Protein AF-A0A1M4LAV5-F1 (afdb_monomer_lite)

Sequence (61 aa):
MAAKDAKNAFGMLIDLARSEPVTIEKHGRKVVVVMAIEEFERLKTLDARIQNSKAVEKERN

Secondary structure (DSSP, 8-state):
-BHHHHHHTHHHHHHHHHHSPEEEEETTEEEEEE--HHHHHHHHHHHHHHHHHHHHHHHH-

Radius of gyration: 16.49 Å; chains: 1; bounding box: 37×27×39 Å

pLDDT: mean 94.93, std 5.4, range [71.81, 98.56]

Structure (mmCIF, N/CA/C/O backbone):
data_AF-A0A1M4LAV5-F1
#
_entry.id   AF-A0A1M4LAV5-F1
#
loop_
_atom_site.group_PDB
_atom_site.id
_atom_site.type_symbol
_atom_site.label_atom_id
_atom_site.label_alt_id
_atom_site.label_comp_id
_atom_site.label_asym_id
_atom_site.label_entity_id
_atom_site.label_seq_id
_atom_site.pdbx_PDB_ins_code
_atom_site.Cartn_x
_atom_site.Cartn_y
_atom_site.Cartn_z
_atom_site.occupancy
_atom_site.B_iso_or_equiv
_atom_site.auth_seq_id
_atom_site.auth_comp_id
_atom_site.auth_asym_id
_atom_site.auth_atom_id
_atom_site.pdbx_PDB_model_num
ATOM 1 N N . MET A 1 1 ? 1.450 -8.250 -7.550 1.00 90.31 1 MET A N 1
ATOM 2 C CA . MET A 1 1 ? 2.821 -8.050 -8.075 1.00 90.31 1 MET A CA 1
ATOM 3 C C . MET A 1 1 ? 3.792 -8.960 -7.340 1.00 90.31 1 MET A C 1
ATOM 5 O O . MET A 1 1 ? 3.678 -9.069 -6.125 1.00 90.31 1 MET A O 1
ATOM 9 N N . ALA A 1 2 ? 4.715 -9.648 -8.020 1.00 95.62 2 ALA A N 1
ATOM 10 C CA . ALA A 1 2 ? 5.646 -10.538 -7.322 1.00 95.62 2 ALA A CA 1
ATOM 11 C C . ALA A 1 2 ? 6.693 -9.734 -6.529 1.00 95.62 2 ALA A C 1
ATOM 13 O O . ALA A 1 2 ? 7.132 -8.670 -6.958 1.00 95.62 2 ALA A O 1
ATOM 14 N N . ALA A 1 3 ? 7.151 -10.262 -5.392 1.00 96.25 3 ALA A N 1
ATOM 15 C CA . ALA A 1 3 ? 8.149 -9.601 -4.544 1.00 96.25 3 ALA A CA 1
ATOM 16 C C . ALA A 1 3 ? 9.468 -9.297 -5.283 1.00 96.25 3 ALA A C 1
ATOM 18 O O . ALA A 1 3 ? 10.119 -8.290 -5.009 1.00 96.25 3 ALA A O 1
ATOM 19 N N . LYS A 1 4 ? 9.850 -10.151 -6.244 1.00 96.44 4 LYS A N 1
ATOM 20 C CA . LYS A 1 4 ? 11.010 -9.918 -7.115 1.00 96.44 4 LYS A CA 1
ATOM 21 C C . LYS A 1 4 ? 10.817 -8.661 -7.971 1.00 96.44 4 LYS A C 1
ATOM 23 O O . LYS A 1 4 ? 11.730 -7.846 -8.052 1.00 96.44 4 LYS A O 1
ATOM 28 N N . ASP A 1 5 ? 9.633 -8.486 -8.549 1.00 96.25 5 ASP A N 1
ATOM 29 C CA . ASP A 1 5 ? 9.315 -7.331 -9.394 1.00 96.25 5 ASP A CA 1
ATOM 30 C C . ASP A 1 5 ? 9.219 -6.057 -8.550 1.00 96.25 5 ASP A C 1
ATOM 32 O O . ASP A 1 5 ? 9.729 -5.018 -8.948 1.00 96.25 5 ASP A O 1
ATOM 36 N N . ALA A 1 6 ? 8.679 -6.159 -7.329 1.00 96.56 6 ALA A N 1
ATOM 37 C CA . ALA A 1 6 ? 8.630 -5.064 -6.352 1.00 96.56 6 ALA A CA 1
ATOM 38 C C . ALA A 1 6 ? 9.997 -4.509 -6.000 1.00 96.56 6 ALA A C 1
ATOM 40 O O . ALA A 1 6 ? 10.187 -3.295 -5.975 1.00 96.56 6 ALA A O 1
ATOM 41 N N . LYS A 1 7 ? 10.960 -5.402 -5.784 1.00 95.69 7 LYS A N 1
ATOM 42 C CA . LYS A 1 7 ? 12.343 -5.010 -5.547 1.00 95.69 7 LYS A CA 1
ATOM 43 C C . LYS A 1 7 ? 12.953 -4.312 -6.767 1.00 95.69 7 LYS A C 1
ATOM 45 O O . LYS A 1 7 ? 13.686 -3.343 -6.603 1.00 95.69 7 LYS A O 1
ATOM 50 N N . ASN A 1 8 ? 12.683 -4.816 -7.970 1.00 97.81 8 ASN A N 1
ATOM 51 C CA . ASN A 1 8 ? 13.340 -4.350 -9.193 1.00 97.81 8 ASN A CA 1
ATOM 52 C C . ASN A 1 8 ? 12.717 -3.069 -9.773 1.00 97.81 8 ASN A C 1
ATOM 54 O O . ASN A 1 8 ? 13.414 -2.309 -10.435 1.00 97.81 8 ASN A O 1
ATOM 58 N N . ALA A 1 9 ? 11.430 -2.826 -9.523 1.00 97.06 9 ALA A N 1
ATOM 59 C CA . ALA A 1 9 ? 10.664 -1.704 -10.063 1.00 97.06 9 ALA A CA 1
ATOM 60 C C . ALA A 1 9 ? 10.047 -0.848 -8.945 1.00 97.06 9 ALA A C 1
ATOM 62 O O . ALA A 1 9 ? 8.878 -0.469 -9.003 1.00 97.06 9 ALA A O 1
ATOM 63 N N . PHE A 1 10 ? 10.828 -0.547 -7.902 1.00 97.25 10 PHE A N 1
ATOM 64 C CA . PHE A 1 10 ? 10.312 0.130 -6.710 1.00 97.25 10 PHE A CA 1
ATOM 65 C C . PHE A 1 10 ? 9.733 1.526 -7.001 1.00 97.25 10 PHE A C 1
ATOM 67 O O . PHE A 1 10 ? 8.703 1.874 -6.439 1.00 97.25 10 PHE A O 1
ATOM 74 N N . GLY A 1 11 ? 10.327 2.302 -7.917 1.00 97.88 11 GLY A N 1
ATOM 75 C CA . GLY A 1 11 ? 9.772 3.607 -8.316 1.00 97.88 11 GLY A CA 1
ATOM 76 C C . GLY A 1 11 ? 8.351 3.488 -8.882 1.00 97.88 11 GLY A C 1
ATOM 77 O O . GLY A 1 11 ? 7.431 4.117 -8.373 1.00 97.88 11 GLY A O 1
ATOM 78 N N . MET A 1 12 ? 8.154 2.576 -9.840 1.00 97.56 12 MET A N 1
ATOM 79 C CA . MET A 1 12 ? 6.832 2.278 -10.407 1.00 97.56 12 MET A CA 1
ATOM 80 C C . MET A 1 12 ? 5.856 1.752 -9.347 1.00 97.56 12 MET A C 1
ATOM 82 O O . MET A 1 12 ? 4.678 2.091 -9.376 1.00 97.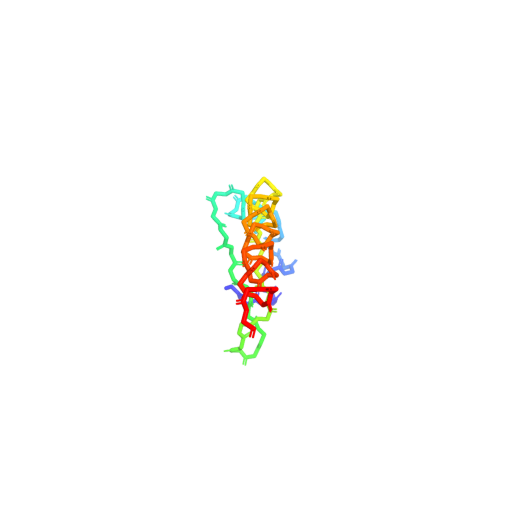56 12 MET A O 1
ATOM 86 N N . LEU A 1 13 ? 6.330 0.939 -8.394 1.00 98.00 13 LEU A N 1
ATOM 87 C CA . LEU A 1 13 ? 5.503 0.475 -7.280 1.00 98.00 13 LEU A CA 1
ATOM 88 C C . LEU A 1 13 ? 4.963 1.641 -6.450 1.00 98.00 13 LEU A C 1
ATOM 90 O O . LEU A 1 13 ? 3.797 1.607 -6.074 1.00 98.00 13 LEU A O 1
ATOM 94 N N . ILE A 1 14 ? 5.794 2.643 -6.156 1.00 97.81 14 ILE A N 1
ATOM 95 C CA . ILE A 1 14 ? 5.373 3.825 -5.397 1.00 97.81 14 ILE A CA 1
ATOM 96 C C . ILE A 1 14 ? 4.322 4.617 -6.174 1.00 97.81 14 ILE A C 1
ATOM 98 O O . ILE A 1 14 ? 3.301 4.984 -5.594 1.00 97.81 14 ILE A O 1
ATOM 102 N N . ASP A 1 15 ? 4.531 4.828 -7.473 1.00 98.06 15 ASP A N 1
ATOM 103 C CA . ASP A 1 15 ? 3.567 5.543 -8.312 1.00 98.06 15 ASP A CA 1
ATOM 104 C C . ASP A 1 15 ? 2.211 4.821 -8.354 1.00 98.06 15 ASP A C 1
ATOM 106 O O . ASP A 1 15 ? 1.173 5.443 -8.123 1.00 98.06 15 ASP A O 1
ATOM 110 N N . LEU A 1 16 ? 2.218 3.495 -8.542 1.00 97.88 16 LEU A N 1
ATOM 111 C CA . LEU A 1 16 ? 1.006 2.670 -8.508 1.00 97.88 16 LEU A CA 1
ATOM 112 C C . LEU A 1 16 ? 0.338 2.686 -7.129 1.00 97.88 16 LEU A C 1
ATOM 114 O O . LEU A 1 16 ? -0.869 2.887 -7.040 1.00 97.88 16 LEU A O 1
ATOM 118 N N . ALA A 1 17 ? 1.115 2.533 -6.053 1.00 98.12 17 ALA A N 1
ATOM 119 C CA . ALA A 1 17 ? 0.613 2.528 -4.679 1.00 98.12 17 ALA A CA 1
ATOM 120 C C . ALA A 1 17 ? -0.042 3.858 -4.272 1.00 98.12 17 ALA A C 1
ATOM 122 O O . ALA A 1 17 ? -0.929 3.878 -3.415 1.00 98.12 17 ALA A O 1
ATOM 123 N N . ARG A 1 18 ? 0.395 4.971 -4.877 1.00 97.94 18 ARG A N 1
ATOM 124 C CA . ARG A 1 18 ? -0.222 6.288 -4.699 1.00 97.94 18 ARG A CA 1
ATOM 125 C C . ARG A 1 18 ? -1.557 6.425 -5.426 1.00 97.94 18 ARG A C 1
ATOM 127 O O . ARG A 1 18 ? -2.395 7.188 -4.956 1.00 97.94 18 ARG A O 1
ATOM 134 N N . SER A 1 19 ? -1.753 5.720 -6.542 1.00 97.75 19 SER A N 1
ATOM 135 C CA . SER A 1 19 ? -3.046 5.676 -7.238 1.00 97.75 19 SER A CA 1
ATOM 136 C C . SER A 1 19 ? -4.016 4.661 -6.635 1.00 97.75 19 SER A C 1
ATOM 138 O O . SER A 1 19 ? -5.206 4.947 -6.542 1.00 97.75 19 SER A O 1
ATOM 140 N N . GLU A 1 20 ? -3.527 3.494 -6.214 1.00 97.62 20 GLU A N 1
ATOM 141 C CA . GLU A 1 20 ? -4.342 2.417 -5.654 1.00 97.62 20 GLU A CA 1
ATOM 142 C C . GLU A 1 20 ? -3.513 1.440 -4.797 1.00 97.62 20 GLU A C 1
ATOM 144 O O . GLU A 1 20 ? -2.322 1.259 -5.043 1.00 97.62 20 GLU A O 1
ATOM 149 N N . PRO A 1 21 ? -4.109 0.753 -3.803 1.00 98.25 21 PRO A N 1
ATOM 150 C CA . PRO A 1 21 ? -3.407 -0.273 -3.037 1.00 98.25 21 PRO A CA 1
ATOM 151 C C . PRO A 1 21 ? -2.888 -1.433 -3.905 1.00 98.25 21 PRO A C 1
ATOM 153 O O . PRO A 1 21 ? -3.652 -2.164 -4.532 1.00 98.25 21 PRO A O 1
ATOM 156 N N . VAL A 1 22 ? -1.581 -1.687 -3.861 1.00 98.38 22 VAL A N 1
ATOM 157 C CA . VAL A 1 22 ? -0.921 -2.762 -4.611 1.00 98.38 22 VAL A CA 1
ATOM 158 C C . VAL A 1 22 ? -0.623 -3.946 -3.698 1.00 98.38 22 VAL A C 1
ATOM 160 O O . VAL A 1 22 ? 0.106 -3.833 -2.715 1.00 98.38 22 VAL A O 1
ATOM 163 N N . THR A 1 23 ? -1.126 -5.129 -4.054 1.00 98.31 23 THR A N 1
ATOM 164 C CA . THR A 1 23 ? -0.799 -6.372 -3.338 1.00 98.31 23 THR A CA 1
ATOM 165 C C . THR A 1 23 ? 0.510 -6.982 -3.842 1.00 98.31 23 THR A C 1
ATOM 167 O O . THR A 1 23 ? 0.677 -7.247 -5.039 1.00 98.31 23 THR A O 1
ATOM 170 N N . ILE A 1 24 ? 1.420 -7.273 -2.914 1.00 98.19 24 ILE A N 1
ATOM 171 C CA . ILE A 1 24 ? 2.672 -7.988 -3.155 1.00 98.19 24 ILE A CA 1
ATOM 172 C C . ILE A 1 24 ? 2.520 -9.463 -2.784 1.00 98.19 24 ILE A C 1
ATOM 174 O O . ILE A 1 24 ? 2.031 -9.813 -1.706 1.00 98.19 24 ILE A O 1
ATOM 178 N N . GLU A 1 25 ? 2.989 -10.330 -3.676 1.00 98.25 25 GLU A N 1
ATOM 179 C CA . GLU A 1 25 ? 2.957 -11.778 -3.519 1.00 98.25 25 GLU A CA 1
ATOM 180 C C . GLU A 1 25 ? 4.360 -12.378 -3.433 1.00 98.25 25 GLU A C 1
ATOM 182 O O . GLU A 1 25 ? 5.290 -11.968 -4.133 1.00 98.25 25 GLU A O 1
ATOM 187 N N . LYS A 1 26 ? 4.507 -13.411 -2.605 1.00 96.12 26 LYS A N 1
ATOM 188 C CA . LYS A 1 26 ? 5.715 -14.230 -2.509 1.00 96.12 26 LYS A CA 1
ATOM 189 C C . LYS A 1 26 ? 5.325 -15.698 -2.650 1.00 96.12 26 LYS A C 1
ATOM 191 O O . LYS A 1 26 ? 4.480 -16.183 -1.904 1.00 96.12 26 LYS A O 1
ATOM 196 N N . HIS A 1 27 ? 5.927 -16.394 -3.616 1.00 95.12 27 HIS A N 1
ATOM 197 C CA . HIS A 1 27 ? 5.600 -17.792 -3.947 1.00 95.12 27 HIS A CA 1
ATOM 198 C C . HIS A 1 27 ? 4.083 -18.037 -4.110 1.00 95.12 27 HIS A C 1
ATOM 200 O O . HIS A 1 27 ? 3.544 -18.999 -3.571 1.00 95.12 27 HIS A O 1
ATOM 206 N N . GLY A 1 28 ? 3.390 -17.121 -4.799 1.00 93.69 28 GLY A N 1
ATOM 207 C CA . GLY A 1 28 ? 1.946 -17.201 -5.055 1.00 93.69 28 GLY A CA 1
ATOM 208 C C . GLY A 1 28 ? 1.044 -16.881 -3.858 1.00 93.69 28 GLY A C 1
ATOM 209 O O . GLY A 1 28 ? -0.165 -17.057 -3.947 1.00 93.69 28 GLY A O 1
ATOM 210 N N . ARG A 1 29 ? 1.598 -16.425 -2.726 1.00 97.50 29 ARG A N 1
ATOM 211 C CA . ARG A 1 29 ? 0.813 -16.001 -1.559 1.00 97.50 29 ARG A CA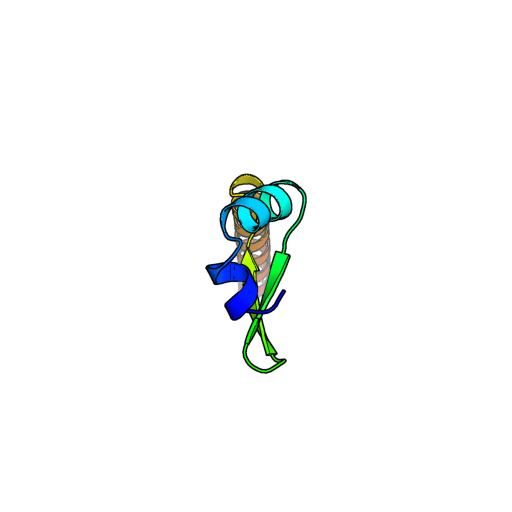 1
ATOM 212 C C . ARG A 1 29 ? 0.878 -14.494 -1.396 1.00 97.50 29 ARG A C 1
ATOM 214 O O . ARG A 1 29 ? 1.971 -13.929 -1.419 1.00 97.50 29 ARG A O 1
ATOM 221 N N . LYS A 1 30 ? -0.272 -13.861 -1.169 1.00 97.94 30 LYS A N 1
ATOM 222 C CA . LYS A 1 30 ? -0.363 -12.449 -0.773 1.00 97.94 30 LYS A CA 1
ATOM 223 C C . LYS A 1 30 ? 0.316 -12.274 0.582 1.00 97.94 30 LYS A C 1
ATOM 225 O O . LYS A 1 30 ? -0.024 -12.983 1.525 1.00 97.94 30 LYS A O 1
ATOM 230 N N . VAL A 1 31 ? 1.292 -11.373 0.662 1.00 97.69 31 VAL A N 1
ATOM 231 C CA . VAL A 1 31 ? 2.090 -11.169 1.883 1.00 97.69 31 VAL A CA 1
ATOM 232 C C . VAL A 1 31 ? 1.999 -9.752 2.428 1.00 97.69 31 VAL A C 1
ATOM 234 O O . VAL A 1 31 ? 2.025 -9.581 3.640 1.00 97.69 31 VAL A O 1
ATOM 237 N N . VAL A 1 32 ? 1.902 -8.743 1.560 1.00 97.69 32 VAL A N 1
ATOM 238 C CA . VAL A 1 32 ? 1.887 -7.324 1.948 1.00 97.69 32 VAL A CA 1
ATOM 239 C C . VAL A 1 32 ? 1.023 -6.543 0.962 1.00 97.69 32 VAL A C 1
ATOM 241 O O . VAL A 1 32 ? 0.936 -6.914 -0.208 1.00 97.69 32 VAL A O 1
ATOM 244 N N . VAL A 1 33 ? 0.418 -5.449 1.416 1.00 98.19 33 VAL A N 1
ATOM 245 C CA . VAL A 1 33 ? -0.186 -4.422 0.559 1.00 98.19 33 VAL A CA 1
ATOM 246 C C . VAL A 1 33 ? 0.601 -3.126 0.740 1.00 98.19 33 VAL A C 1
ATOM 248 O O . VAL A 1 33 ? 0.908 -2.751 1.868 1.00 98.19 33 VAL A O 1
ATOM 251 N N . VAL A 1 34 ? 0.941 -2.460 -0.361 1.00 98.19 34 VAL A N 1
ATOM 252 C CA . VAL A 1 34 ? 1.555 -1.126 -0.374 1.00 98.19 34 VAL A CA 1
ATOM 253 C C . VAL A 1 34 ? 0.504 -0.137 -0.860 1.00 98.19 34 VAL A C 1
ATOM 255 O O . VAL A 1 34 ? -0.174 -0.405 -1.845 1.00 98.19 34 VAL A O 1
ATOM 258 N N . MET A 1 35 ? 0.343 0.986 -0.171 1.00 98.56 35 MET A N 1
ATOM 259 C CA . MET A 1 35 ? -0.666 2.000 -0.484 1.00 98.56 35 MET A CA 1
ATOM 260 C C . MET A 1 35 ? -0.172 3.389 -0.074 1.00 98.56 35 MET A C 1
ATOM 262 O O . MET A 1 35 ? 0.815 3.505 0.657 1.00 98.56 35 MET A O 1
ATOM 266 N N . ALA A 1 36 ? -0.873 4.425 -0.525 1.00 98.31 36 ALA A N 1
ATOM 267 C CA . ALA A 1 36 ? -0.684 5.798 -0.076 1.00 98.31 36 ALA A CA 1
ATOM 268 C C . ALA A 1 36 ? -0.818 5.923 1.454 1.00 98.31 36 ALA A C 1
ATOM 270 O O . ALA A 1 36 ? -1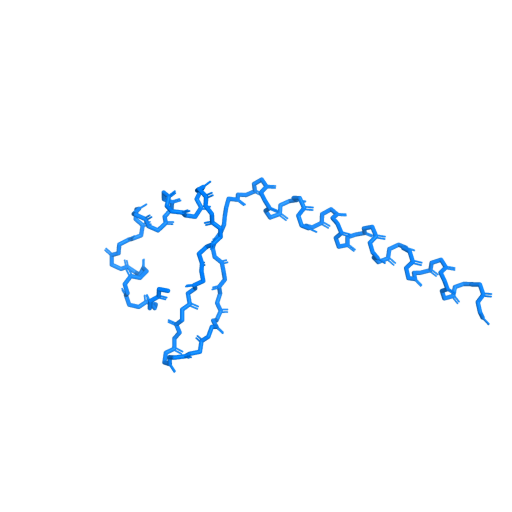.636 5.238 2.078 1.00 98.31 36 ALA A O 1
ATOM 271 N N . ILE A 1 37 ? -0.039 6.822 2.060 1.00 98.25 37 ILE A N 1
ATOM 272 C CA . ILE A 1 37 ? -0.062 7.031 3.515 1.00 98.25 37 ILE A CA 1
ATOM 273 C C . ILE A 1 37 ? -1.420 7.567 3.982 1.00 98.25 37 ILE A C 1
ATOM 275 O O . ILE A 1 37 ? -1.921 7.170 5.030 1.00 98.25 37 ILE A O 1
ATOM 279 N N . GLU A 1 38 ? -2.055 8.406 3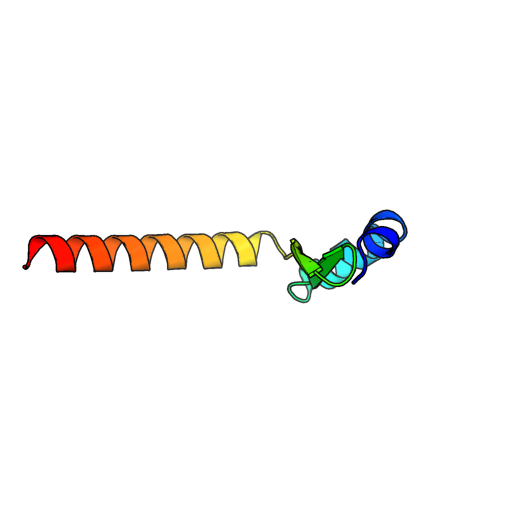.169 1.00 98.19 38 GLU A N 1
ATOM 280 C CA . GLU A 1 38 ? -3.372 8.977 3.430 1.00 98.19 38 GLU A CA 1
ATOM 281 C C . GLU A 1 38 ? -4.445 7.884 3.524 1.00 98.19 38 GLU A C 1
ATOM 283 O O . GLU A 1 38 ? -5.310 7.930 4.400 1.00 98.19 38 GLU A O 1
ATOM 288 N N . GLU A 1 39 ? -4.361 6.867 2.661 1.00 98.06 39 GLU A N 1
ATOM 289 C CA . GLU A 1 39 ? -5.292 5.737 2.676 1.00 98.06 39 GLU A CA 1
ATOM 290 C C . GLU A 1 39 ? -5.061 4.835 3.892 1.00 98.06 39 GLU A C 1
ATOM 292 O O . GLU A 1 39 ? -6.016 4.405 4.541 1.00 98.06 39 GLU A O 1
ATOM 297 N N . PHE A 1 40 ? -3.800 4.607 4.263 1.00 98.06 40 PHE A N 1
ATOM 298 C CA . PHE A 1 40 ? -3.473 3.863 5.476 1.00 98.06 40 PHE A CA 1
ATOM 299 C C . PHE A 1 40 ? -4.030 4.544 6.738 1.00 98.06 40 PHE A C 1
ATOM 301 O O . PHE A 1 40 ? -4.667 3.890 7.567 1.00 98.06 40 PHE A O 1
ATOM 308 N N . GLU A 1 41 ? -3.863 5.862 6.876 1.00 98.25 41 GLU A N 1
ATOM 309 C CA . GLU A 1 41 ? -4.393 6.610 8.025 1.00 98.25 41 GLU A CA 1
ATOM 310 C C . GLU A 1 41 ? -5.935 6.647 8.040 1.00 98.25 41 GLU A C 1
ATOM 312 O O . GLU A 1 41 ? -6.559 6.568 9.110 1.00 98.25 41 GLU A O 1
ATOM 317 N N . ARG A 1 42 ? -6.581 6.680 6.864 1.00 97.12 42 ARG A N 1
ATOM 318 C CA . ARG A 1 42 ? -8.041 6.530 6.745 1.00 97.12 42 ARG A CA 1
ATOM 319 C C . ARG A 1 42 ? -8.507 5.179 7.291 1.00 97.12 42 ARG A C 1
ATOM 321 O O . ARG A 1 42 ? -9.442 5.148 8.094 1.00 97.12 42 ARG A O 1
ATOM 328 N N . LEU A 1 43 ? -7.857 4.082 6.894 1.00 97.44 43 LEU A N 1
ATOM 329 C CA . LEU A 1 43 ? -8.177 2.732 7.377 1.00 97.44 43 LEU A CA 1
ATOM 330 C C . LEU A 1 43 ? -7.962 2.608 8.886 1.00 97.44 43 LEU A C 1
ATOM 332 O O . LEU A 1 43 ? -8.852 2.151 9.598 1.00 97.44 43 LEU A O 1
ATOM 336 N N . LYS A 1 44 ? -6.843 3.121 9.398 1.00 97.06 44 LYS A N 1
ATOM 337 C CA . LYS A 1 44 ? -6.544 3.125 10.835 1.00 97.06 44 LYS A CA 1
ATOM 338 C C . LYS A 1 44 ? -7.601 3.874 11.652 1.00 97.06 44 LYS A C 1
ATOM 340 O O . LYS A 1 44 ? -7.986 3.436 12.735 1.00 97.06 44 LYS A O 1
ATOM 345 N N . THR A 1 45 ? -8.116 4.983 11.122 1.00 97.06 45 THR A N 1
ATOM 346 C CA . THR A 1 45 ? -9.215 5.724 11.756 1.00 97.06 45 THR A CA 1
ATOM 347 C C . THR A 1 45 ? -10.512 4.910 11.779 1.00 97.06 45 THR A C 1
ATOM 349 O O . THR A 1 45 ? -11.245 4.945 12.770 1.00 97.06 45 THR A O 1
ATOM 352 N N . LEU A 1 46 ? -10.818 4.176 10.705 1.00 96.31 46 LEU A N 1
ATOM 353 C CA . LEU A 1 46 ? -11.982 3.287 10.654 1.00 96.31 46 LE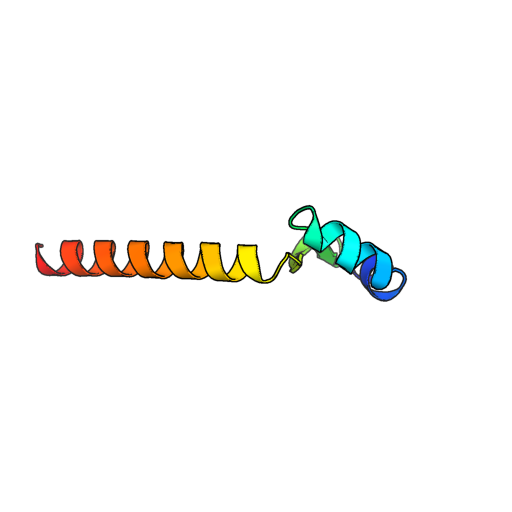U A CA 1
ATOM 354 C C . LEU A 1 46 ? -11.852 2.134 11.654 1.00 96.31 46 LEU A C 1
ATOM 356 O O . LEU A 1 46 ? -12.805 1.863 12.385 1.00 96.31 46 LEU A O 1
ATOM 360 N N . ASP A 1 47 ? -10.672 1.524 11.750 1.00 96.38 47 ASP A N 1
ATOM 361 C CA . ASP A 1 47 ? -10.395 0.448 12.703 1.00 96.38 47 ASP A CA 1
ATOM 362 C C . ASP A 1 47 ? -10.611 0.909 14.149 1.00 96.38 47 ASP A C 1
ATOM 364 O O . ASP A 1 47 ? -11.290 0.228 14.921 1.00 96.38 47 ASP A O 1
ATOM 368 N N . ALA A 1 48 ? -10.126 2.104 14.503 1.00 94.69 48 ALA A N 1
ATOM 369 C CA . ALA A 1 48 ? -10.333 2.682 15.831 1.00 94.69 48 ALA A CA 1
ATOM 370 C C . ALA A 1 48 ? -11.826 2.882 16.156 1.00 94.69 48 ALA A C 1
ATOM 372 O O . ALA A 1 48 ? -12.276 2.590 17.265 1.00 94.69 48 ALA A O 1
ATOM 373 N N . ARG A 1 49 ? -12.632 3.329 15.181 1.00 94.06 49 ARG A N 1
ATOM 374 C CA . ARG A 1 49 ? -14.089 3.479 15.361 1.00 94.06 49 ARG A CA 1
ATOM 375 C C . ARG A 1 49 ? -14.767 2.135 15.603 1.00 94.06 49 ARG A C 1
ATOM 377 O O . ARG A 1 49 ? -15.576 2.026 16.519 1.00 94.06 49 ARG A O 1
ATOM 384 N N . ILE A 1 50 ? -14.413 1.115 14.821 1.00 94.00 50 ILE A N 1
ATOM 385 C CA . ILE A 1 50 ? -14.962 -0.240 14.965 1.00 94.00 50 ILE A CA 1
ATOM 386 C C . ILE A 1 50 ? -14.613 -0.818 16.340 1.00 94.00 50 ILE A C 1
ATOM 388 O O . ILE A 1 50 ? -15.459 -1.438 16.985 1.00 94.00 50 ILE A O 1
ATOM 392 N N . GLN A 1 51 ? -13.381 -0.612 16.807 1.00 92.56 51 GLN A N 1
ATOM 393 C CA . GLN A 1 51 ? -12.950 -1.054 18.133 1.00 92.56 51 GLN A CA 1
ATOM 394 C C . GLN A 1 51 ? -13.760 -0.386 19.248 1.00 92.56 51 GLN A C 1
ATOM 396 O O . GLN A 1 51 ? -14.240 -1.081 20.144 1.00 92.56 51 GLN A O 1
ATOM 401 N N . ASN A 1 52 ? -13.987 0.926 19.154 1.00 91.12 52 ASN A N 1
ATOM 402 C CA . ASN A 1 52 ? -14.800 1.657 20.127 1.00 91.12 52 ASN A CA 1
ATOM 403 C C . ASN A 1 52 ? -16.249 1.152 20.157 1.00 91.12 52 ASN A C 1
ATOM 405 O O . ASN A 1 52 ? -16.797 0.937 21.235 1.00 91.12 52 ASN A O 1
ATOM 409 N N . SER A 1 53 ? -16.863 0.899 18.997 1.00 90.62 53 SER A N 1
ATOM 410 C CA . SER A 1 53 ? -18.221 0.342 18.927 1.00 90.62 53 SER A CA 1
ATOM 411 C C . SER A 1 53 ? -18.322 -1.025 19.607 1.00 90.62 53 SER A C 1
ATOM 413 O O . SER A 1 53 ? -19.232 -1.246 20.402 1.00 90.62 53 SER A O 1
ATOM 415 N N . LYS A 1 54 ? -17.349 -1.914 19.372 1.00 89.50 54 LYS A N 1
ATOM 416 C CA . LYS A 1 54 ? -17.302 -3.236 20.019 1.00 89.50 54 LYS A CA 1
ATOM 417 C C . LYS A 1 54 ? -17.128 -3.147 21.535 1.00 89.50 54 LYS A C 1
ATOM 419 O O . LYS A 1 54 ? -17.680 -3.973 22.256 1.00 89.50 54 LYS A O 1
ATOM 424 N N . ALA A 1 55 ? -16.359 -2.173 22.024 1.00 86.69 55 ALA A N 1
ATOM 425 C CA . ALA A 1 55 ? -16.195 -1.950 23.459 1.00 86.69 55 ALA A CA 1
ATOM 426 C C . ALA A 1 55 ? -17.522 -1.527 24.110 1.00 86.69 55 ALA A C 1
ATOM 428 O O . ALA A 1 55 ? -17.924 -2.125 25.103 1.00 86.69 55 ALA A O 1
ATOM 429 N N . VAL A 1 56 ? -18.248 -0.590 23.490 1.00 87.25 56 VAL A N 1
ATOM 430 C CA . VAL A 1 56 ? -19.569 -0.144 23.967 1.00 87.25 56 VAL A CA 1
ATOM 431 C C . VAL A 1 56 ? -20.591 -1.287 23.967 1.00 87.25 56 VAL A C 1
ATOM 433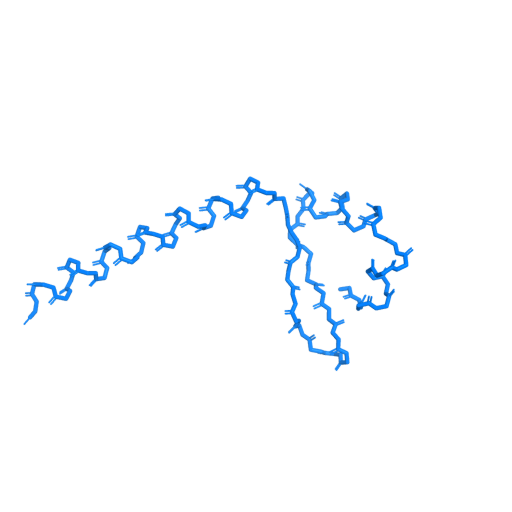 O O . VAL A 1 56 ? -21.389 -1.391 24.893 1.00 87.25 56 VAL A O 1
ATOM 436 N N . GLU A 1 57 ? -20.582 -2.159 22.955 1.00 87.12 57 GLU A N 1
ATOM 437 C CA . GLU A 1 57 ? -21.458 -3.342 22.919 1.00 87.12 57 GLU A CA 1
ATOM 438 C C . GLU A 1 57 ? -21.117 -4.353 24.017 1.00 87.12 57 GLU A C 1
ATOM 440 O O . GLU A 1 57 ? -22.017 -4.924 24.628 1.00 87.12 57 GLU A O 1
ATOM 445 N N . LYS A 1 58 ? -19.826 -4.548 24.307 1.00 80.75 58 LYS A N 1
ATOM 446 C CA . LYS A 1 58 ? -19.375 -5.444 25.376 1.00 80.75 58 LYS A CA 1
ATOM 447 C C . LYS A 1 58 ? -19.745 -4.930 26.770 1.00 80.75 58 LYS A C 1
ATOM 449 O O . LYS A 1 58 ? -19.998 -5.741 27.644 1.00 80.75 58 LYS A O 1
ATOM 454 N N . GLU A 1 59 ? -19.769 -3.617 26.984 1.00 80.75 59 GLU A N 1
ATOM 455 C CA . GLU A 1 59 ? -20.188 -3.014 28.261 1.00 80.75 59 GLU A CA 1
ATOM 456 C C . GLU A 1 59 ? -21.710 -3.055 28.481 1.00 80.75 59 GLU A C 1
ATOM 458 O O . GLU A 1 59 ? -22.173 -2.873 29.605 1.00 80.75 59 GLU A O 1
ATOM 463 N N . ARG A 1 60 ? -22.496 -3.272 27.418 1.00 79.44 60 ARG A N 1
ATOM 464 C CA . ARG A 1 60 ? -23.966 -3.329 27.467 1.00 79.44 60 ARG A CA 1
ATOM 465 C C . ARG A 1 60 ? -24.540 -4.736 27.678 1.00 79.44 60 ARG A C 1
ATOM 467 O O . ARG A 1 60 ? -25.733 -4.827 27.960 1.00 79.44 60 ARG A O 1
ATOM 474 N N . ASN A 1 61 ? -23.728 -5.785 27.535 1.00 71.81 61 ASN A N 1
ATOM 475 C CA . ASN A 1 61 ? -24.103 -7.195 27.714 1.00 71.81 61 ASN A CA 1
ATOM 476 C C . ASN A 1 61 ? -23.501 -7.771 28.997 1.00 71.81 61 ASN A C 1
ATOM 478 O O . ASN A 1 61 ? -24.168 -8.639 29.599 1.00 71.81 61 ASN A O 1
#

Foldseek 3Di:
DEPVVCVVPVVVVQVVQAVHWDFYDYPNHGDDIRHDPVVVVVVVVVVVVVVVVVVVVVVVD